Protein AF-A0A96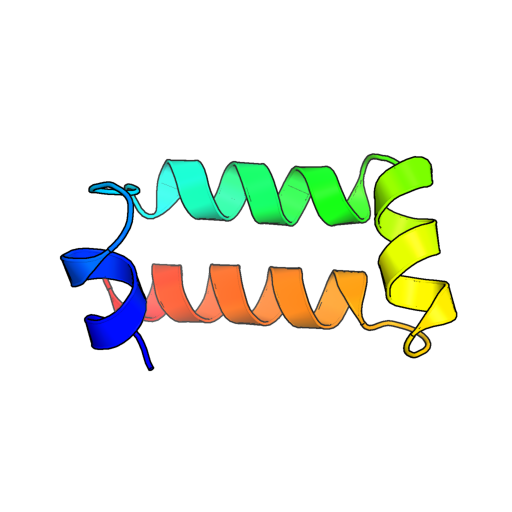0BHF9-F1 (afdb_monomer_lite)

Foldseek 3Di:
DVVVDPVPDDPQQLVNLLVVLVCCVPPVVNVVVQVVVPNCRSVVSNVVSVVVNVVVD

Sequence (57 aa):
HRRHINDRFYDVSYALHQGLGEMYVTDPRFTRTYEDLAPGLAAYVKAAIDANAARQQ

Radius of gyration: 12.0 Å; chains: 1; bounding box: 27×24×29 Å

pLDDT: mean 72.54, std 12.85, range [44.03, 85.44]

Structure (mmCIF, N/CA/C/O backbone):
data_AF-A0A960BHF9-F1
#
_entry.id   AF-A0A960BHF9-F1
#
loop_
_atom_site.group_PDB
_atom_site.id
_atom_site.type_symbol
_atom_site.label_atom_id
_atom_site.label_alt_id
_atom_site.label_comp_id
_atom_site.label_asym_id
_atom_site.label_entity_id
_atom_site.label_seq_id
_atom_site.pdbx_PDB_ins_code
_atom_site.Cartn_x
_atom_site.Cartn_y
_atom_site.Cartn_z
_atom_site.occupancy
_atom_site.B_iso_or_equiv
_atom_site.auth_seq_id
_atom_site.auth_comp_id
_atom_site.auth_asym_id
_atom_site.auth_atom_id
_atom_site.pdbx_PDB_model_num
ATOM 1 N N . HIS A 1 1 ? -12.931 -13.607 1.512 1.00 55.12 1 HIS A N 1
ATOM 2 C CA . HIS A 1 1 ? -11.516 -13.194 1.396 1.00 55.12 1 HIS A CA 1
ATOM 3 C C . HIS A 1 1 ? -10.852 -12.890 2.747 1.00 55.12 1 HIS A C 1
ATOM 5 O O . HIS A 1 1 ? -9.837 -13.503 3.032 1.00 55.12 1 HIS A O 1
ATOM 11 N N . ARG A 1 2 ? -11.430 -12.054 3.633 1.00 44.03 2 ARG A N 1
ATOM 12 C CA . ARG A 1 2 ? -10.826 -11.690 4.940 1.00 44.03 2 ARG A CA 1
ATOM 13 C C . ARG A 1 2 ? -10.501 -12.856 5.894 1.00 44.03 2 ARG A C 1
ATOM 15 O O . ARG A 1 2 ? -9.496 -12.813 6.588 1.00 44.03 2 ARG A O 1
ATOM 22 N N . ARG A 1 3 ? -11.313 -13.921 5.906 1.00 51.09 3 ARG A N 1
ATOM 23 C CA . ARG A 1 3 ? -11.094 -15.078 6.801 1.00 51.09 3 ARG A CA 1
ATOM 24 C C . ARG A 1 3 ? -9.797 -15.845 6.530 1.00 51.09 3 ARG A C 1
ATOM 26 O O . ARG A 1 3 ? -9.212 -16.370 7.459 1.00 51.09 3 ARG A O 1
ATOM 33 N N . HIS A 1 4 ? -9.327 -15.885 5.282 1.00 53.59 4 HIS A N 1
ATOM 34 C CA . HIS A 1 4 ? -8.124 -16.653 4.943 1.00 53.59 4 HIS A CA 1
ATOM 35 C C . HIS A 1 4 ? -6.831 -16.033 5.480 1.00 53.59 4 HIS A C 1
ATOM 37 O O . HIS A 1 4 ? -5.847 -16.745 5.649 1.00 53.59 4 HIS A O 1
ATOM 43 N N . ILE A 1 5 ? -6.834 -14.721 5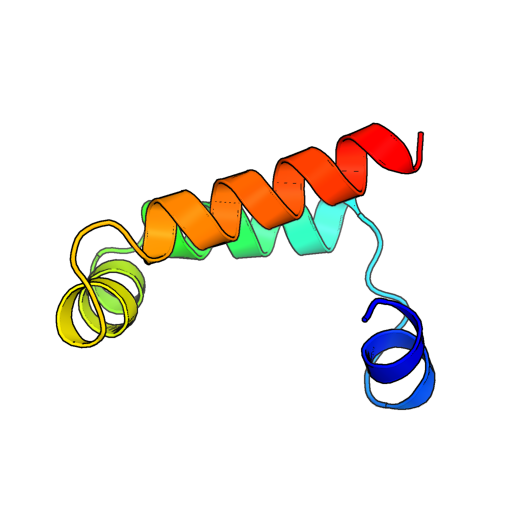.725 1.00 50.62 5 ILE A N 1
ATOM 44 C CA . ILE A 1 5 ? -5.664 -13.986 6.213 1.00 50.62 5 ILE A CA 1
ATOM 45 C C . ILE A 1 5 ? -5.609 -14.029 7.746 1.00 50.62 5 ILE A C 1
ATOM 47 O O . ILE A 1 5 ? -4.526 -14.186 8.301 1.00 50.62 5 ILE A O 1
ATOM 51 N N . ASN A 1 6 ? -6.769 -13.989 8.415 1.00 48.00 6 ASN A N 1
ATOM 52 C CA . ASN A 1 6 ? -6.836 -14.011 9.879 1.00 48.00 6 ASN A CA 1
ATOM 53 C C . ASN A 1 6 ? -6.373 -15.350 10.480 1.00 48.00 6 ASN A C 1
ATOM 55 O O . ASN A 1 6 ? -5.712 -15.363 11.509 1.00 48.00 6 ASN A O 1
ATOM 59 N N . ASP A 1 7 ? -6.651 -16.469 9.805 1.00 54.34 7 ASP A N 1
ATOM 60 C CA . ASP A 1 7 ? -6.258 -17.800 10.295 1.00 54.34 7 ASP A CA 1
ATOM 61 C C . ASP A 1 7 ? -4.781 -18.150 10.046 1.00 54.34 7 ASP A C 1
ATOM 63 O O . ASP A 1 7 ? -4.293 -19.133 10.601 1.00 54.34 7 ASP A O 1
ATOM 67 N N . ARG A 1 8 ? -4.064 -17.419 9.177 1.00 52.66 8 ARG A N 1
ATOM 68 C CA . ARG A 1 8 ? -2.743 -17.867 8.693 1.00 52.66 8 ARG A CA 1
ATOM 69 C C . ARG A 1 8 ? -1.546 -17.012 9.069 1.00 52.66 8 ARG A C 1
ATOM 71 O O . ARG A 1 8 ? -0.442 -17.541 8.978 1.00 52.66 8 ARG A O 1
ATOM 78 N N . PHE A 1 9 ? -1.716 -15.742 9.434 1.00 52.34 9 PHE A N 1
ATOM 79 C CA . PHE A 1 9 ? -0.555 -14.860 9.576 1.00 52.34 9 PHE A CA 1
ATOM 80 C C . PHE A 1 9 ? -0.526 -14.080 10.896 1.00 52.34 9 PHE A C 1
ATOM 82 O O . PHE A 1 9 ? 0.212 -14.504 11.772 1.00 52.34 9 PHE A O 1
ATOM 89 N N . TYR A 1 10 ? -1.281 -12.993 11.083 1.00 45.56 10 TYR A N 1
ATOM 90 C CA . TYR A 1 10 ? -1.250 -12.173 12.311 1.00 45.56 10 TYR A CA 1
ATOM 91 C C . TYR A 1 10 ? -2.524 -11.320 12.433 1.00 45.56 10 TYR A C 1
ATOM 93 O O . TYR A 1 10 ? -3.156 -11.023 11.417 1.00 45.56 10 TYR A O 1
ATOM 101 N N . ASP A 1 11 ? -2.859 -10.876 13.652 1.00 48.50 11 ASP A N 1
ATOM 102 C CA . ASP A 1 11 ? -3.901 -9.870 13.910 1.00 48.50 11 ASP A CA 1
ATOM 103 C C . ASP A 1 11 ? -3.402 -8.498 13.418 1.00 48.50 11 ASP A C 1
ATOM 105 O O . ASP A 1 11 ? -2.822 -7.689 14.145 1.00 48.50 11 ASP A O 1
ATOM 109 N N . VAL A 1 12 ? -3.498 -8.289 12.106 1.00 55.81 12 VAL A N 1
ATOM 110 C CA . VAL A 1 12 ? -3.111 -7.039 11.456 1.00 55.81 12 VAL A CA 1
ATOM 111 C C . VAL A 1 12 ? -4.243 -6.048 11.687 1.00 55.81 12 VAL A C 1
ATOM 113 O O . VAL A 1 12 ? -5.286 -6.108 11.033 1.00 55.81 12 VAL A O 1
ATOM 116 N N . SER A 1 13 ? -4.033 -5.119 12.619 1.00 63.28 13 SER A N 1
ATOM 117 C CA . SER A 1 13 ? -4.939 -3.989 12.803 1.00 63.28 13 SER A CA 1
ATOM 118 C C . SER A 1 13 ? -5.094 -3.220 11.486 1.00 63.28 13 SER A C 1
ATOM 120 O O . SER A 1 13 ? -4.152 -3.102 10.697 1.00 63.28 13 SER A O 1
ATOM 122 N N . TYR A 1 14 ? -6.287 -2.679 11.226 1.00 64.94 14 TYR A N 1
ATOM 123 C CA . TYR A 1 14 ? -6.563 -1.944 9.984 1.00 64.94 14 TYR A CA 1
ATOM 124 C C . TYR A 1 14 ? -5.556 -0.814 9.732 1.00 64.94 14 TYR A C 1
ATOM 126 O O . TYR A 1 14 ? -5.136 -0.623 8.596 1.00 64.94 14 TYR A O 1
ATOM 134 N N . ALA A 1 15 ? -5.085 -0.157 10.796 1.00 66.44 15 ALA A N 1
ATOM 135 C CA . ALA A 1 15 ? -4.044 0.864 10.727 1.00 66.44 15 ALA A CA 1
ATOM 136 C C . ALA A 1 15 ? -2.700 0.321 10.203 1.00 66.44 15 ALA A C 1
ATOM 138 O O . ALA A 1 15 ? -2.055 0.964 9.377 1.00 66.44 15 ALA A O 1
ATOM 139 N N . LEU A 1 16 ? -2.291 -0.882 10.625 1.00 70.81 16 LEU A N 1
ATOM 140 C CA . LEU A 1 16 ? -1.065 -1.517 10.136 1.00 70.81 16 LEU A CA 1
ATOM 141 C C . LEU A 1 16 ? -1.196 -1.907 8.656 1.00 70.81 16 LEU A C 1
ATOM 14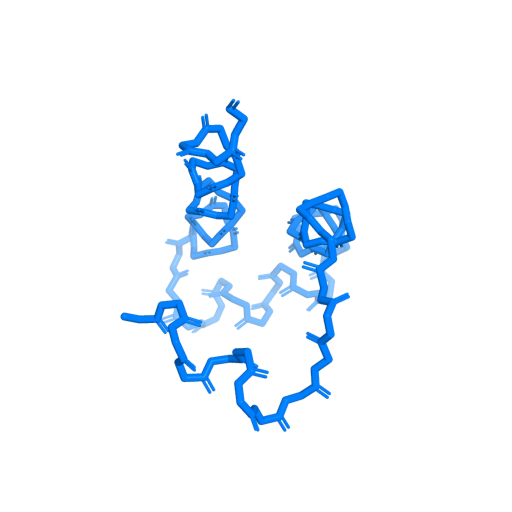3 O O . LEU A 1 16 ? -0.257 -1.748 7.878 1.00 70.81 16 LEU A O 1
ATOM 147 N N . HIS A 1 17 ? -2.380 -2.373 8.246 1.00 71.56 17 HIS A N 1
ATOM 148 C CA . HIS A 1 17 ? -2.637 -2.723 6.851 1.00 71.56 17 HIS A CA 1
ATOM 149 C C . HIS A 1 17 ? -2.634 -1.486 5.942 1.00 71.56 17 HIS A C 1
ATOM 151 O O . HIS A 1 17 ? -2.061 -1.532 4.856 1.00 71.56 17 HIS A O 1
ATOM 157 N N . GLN A 1 18 ? -3.206 -0.367 6.401 1.00 74.62 18 GLN A N 1
ATOM 158 C CA . GLN A 1 18 ? -3.167 0.907 5.678 1.00 74.62 18 GLN A CA 1
ATOM 159 C C . GLN A 1 18 ? -1.737 1.434 5.512 1.00 74.62 18 GLN A C 1
ATOM 161 O O . GLN A 1 18 ? -1.374 1.826 4.405 1.00 74.62 18 GLN A O 1
ATOM 166 N N . GLY A 1 19 ? -0.899 1.354 6.553 1.00 79.44 19 GLY A N 1
ATOM 167 C CA . GLY A 1 19 ? 0.514 1.743 6.459 1.00 79.44 19 GLY A CA 1
ATOM 168 C C . GLY A 1 19 ? 1.309 0.912 5.441 1.00 79.44 19 GLY A C 1
ATOM 169 O O . GLY A 1 19 ? 2.147 1.447 4.716 1.00 79.44 19 GLY A O 1
ATOM 170 N N . LEU A 1 20 ? 1.002 -0.384 5.314 1.00 77.75 20 LEU A N 1
ATOM 171 C CA . LEU A 1 20 ? 1.582 -1.240 4.269 1.00 77.75 20 LEU A CA 1
ATOM 172 C C . LEU A 1 20 ? 1.096 -0.851 2.866 1.00 77.75 20 LEU A C 1
ATOM 174 O O . LEU A 1 20 ? 1.899 -0.777 1.938 1.00 77.75 20 LEU A O 1
ATOM 178 N N . GLY A 1 21 ? -0.201 -0.567 2.713 1.00 77.88 21 GLY A N 1
ATOM 179 C CA . GLY A 1 21 ? -0.769 -0.092 1.449 1.00 77.88 21 GLY A CA 1
ATOM 180 C C . GLY A 1 21 ? -0.186 1.252 1.003 1.00 77.88 21 GLY A C 1
ATOM 181 O O . GLY A 1 21 ? 0.020 1.471 -0.188 1.00 77.88 21 GLY A O 1
ATOM 182 N N . GLU A 1 22 ? 0.125 2.136 1.949 1.00 80.00 22 GLU A N 1
ATOM 183 C CA . GLU A 1 22 ? 0.805 3.402 1.684 1.00 80.00 22 GLU A CA 1
ATOM 184 C C . GLU A 1 22 ? 2.258 3.178 1.245 1.00 80.00 22 GLU A C 1
ATOM 186 O O . GLU A 1 22 ? 2.668 3.711 0.217 1.00 80.00 22 GLU A O 1
ATOM 191 N N . MET A 1 23 ? 3.010 2.300 1.921 1.00 82.38 23 MET A N 1
ATOM 192 C CA . MET A 1 23 ? 4.375 1.933 1.516 1.00 82.38 23 MET A CA 1
ATOM 193 C C . MET A 1 23 ? 4.448 1.423 0.065 1.00 82.38 23 MET A C 1
ATOM 195 O O . MET A 1 23 ? 5.392 1.758 -0.648 1.00 82.38 23 MET A O 1
ATOM 199 N N . TYR A 1 24 ? 3.451 0.656 -0.396 1.00 75.69 24 TYR A N 1
ATOM 200 C CA . TYR A 1 24 ? 3.422 0.115 -1.763 1.00 75.69 24 TYR A CA 1
ATOM 201 C C . TYR A 1 24 ? 3.306 1.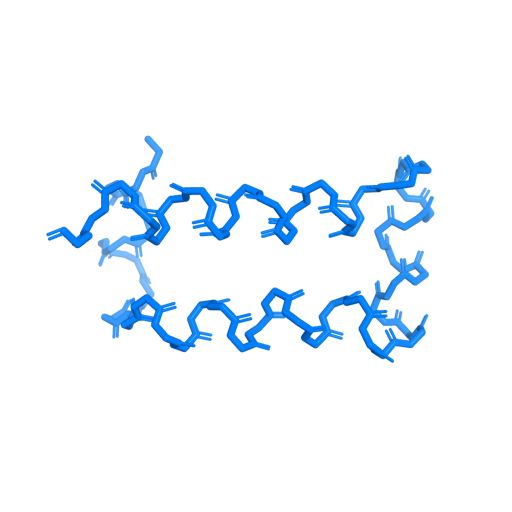164 -2.867 1.00 75.69 24 TYR A C 1
ATOM 203 O O . TYR A 1 24 ? 3.648 0.858 -4.005 1.00 75.69 24 TYR A O 1
ATOM 211 N N . VAL A 1 25 ? 2.819 2.365 -2.551 1.00 78.62 25 VAL A N 1
ATOM 212 C CA . VAL A 1 25 ? 2.718 3.478 -3.504 1.00 78.62 25 VAL A CA 1
ATOM 213 C C . VAL A 1 25 ? 3.879 4.456 -3.319 1.00 78.62 25 VAL A C 1
ATOM 215 O O . VAL A 1 25 ? 4.375 5.012 -4.298 1.00 78.62 25 VAL A O 1
ATOM 218 N N . THR A 1 26 ? 4.327 4.654 -2.077 1.00 80.06 26 THR A N 1
ATOM 219 C CA . THR A 1 26 ? 5.354 5.645 -1.730 1.00 80.06 26 THR A CA 1
ATOM 220 C C . THR A 1 26 ? 6.774 5.172 -2.054 1.00 80.06 26 THR A C 1
ATOM 222 O O . THR A 1 26 ? 7.616 5.998 -2.406 1.00 80.06 26 THR A O 1
ATOM 225 N N . ASP A 1 27 ? 7.065 3.867 -1.971 1.00 84.44 27 ASP A N 1
ATOM 226 C CA . ASP A 1 27 ? 8.375 3.323 -2.349 1.00 84.44 27 ASP A CA 1
ATOM 227 C C . ASP A 1 27 ? 8.365 2.818 -3.809 1.00 84.44 27 ASP A C 1
ATOM 229 O O . ASP A 1 27 ? 7.740 1.793 -4.110 1.00 84.44 27 ASP A O 1
ATOM 233 N N . PRO A 1 28 ? 9.114 3.464 -4.727 1.00 77.75 28 PRO A N 1
ATOM 234 C CA . PRO A 1 28 ? 9.127 3.110 -6.145 1.00 77.75 28 PRO A CA 1
ATOM 235 C C . PRO A 1 28 ? 9.637 1.689 -6.434 1.00 77.75 28 PRO A C 1
ATOM 237 O O . PRO A 1 28 ? 9.371 1.161 -7.514 1.00 77.75 28 PRO A O 1
ATOM 240 N N . ARG A 1 29 ? 10.351 1.042 -5.501 1.00 83.69 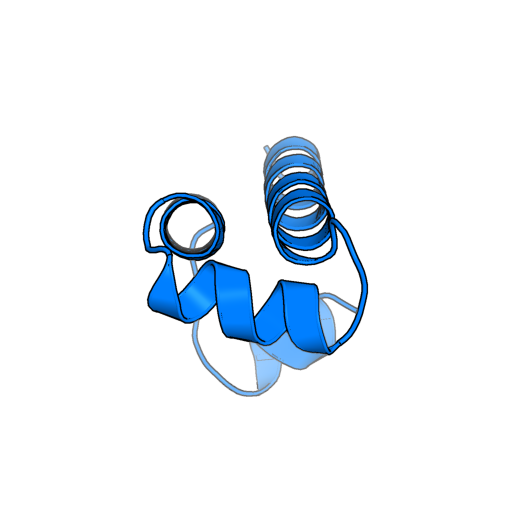29 ARG A N 1
ATOM 241 C CA . ARG A 1 29 ? 10.764 -0.368 -5.629 1.00 83.69 29 ARG A CA 1
ATOM 242 C C . ARG A 1 29 ? 9.563 -1.304 -5.541 1.00 83.69 29 ARG A C 1
ATOM 244 O O . ARG A 1 29 ? 9.455 -2.248 -6.323 1.00 83.69 29 ARG A O 1
ATOM 251 N N . PHE A 1 30 ? 8.654 -1.019 -4.612 1.00 77.44 30 PHE A N 1
ATOM 252 C CA . PHE A 1 30 ? 7.416 -1.773 -4.457 1.00 77.44 30 PHE A CA 1
ATOM 253 C C . PHE A 1 30 ? 6.429 -1.422 -5.561 1.00 77.44 30 PHE A C 1
ATO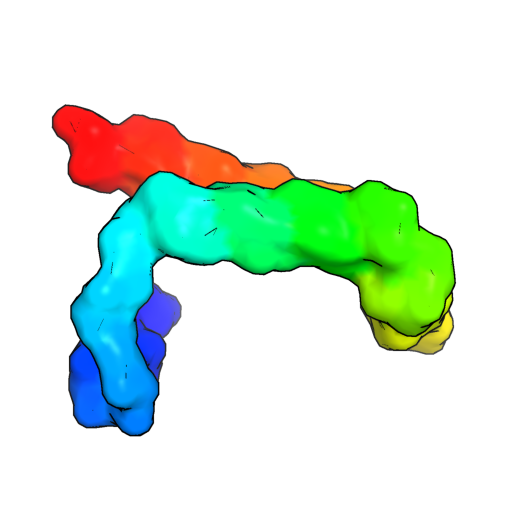M 255 O O . PHE A 1 30 ? 5.900 -2.339 -6.188 1.00 77.44 30 PHE A O 1
ATOM 262 N N . THR A 1 31 ? 6.271 -0.135 -5.883 1.00 82.31 31 THR A N 1
ATOM 263 C CA . THR A 1 31 ? 5.413 0.310 -6.988 1.00 82.31 31 THR A CA 1
ATOM 264 C C . THR A 1 31 ? 5.779 -0.405 -8.285 1.00 82.31 31 THR A C 1
ATOM 266 O O . THR A 1 31 ? 4.904 -0.982 -8.919 1.00 82.31 31 THR A O 1
ATOM 269 N N . ARG A 1 32 ? 7.075 -0.482 -8.635 1.00 82.75 32 ARG A N 1
ATOM 270 C CA . ARG A 1 32 ? 7.542 -1.184 -9.844 1.00 82.75 32 ARG A CA 1
ATOM 271 C C . ARG A 1 32 ? 7.088 -2.643 -9.897 1.00 82.75 32 ARG A C 1
ATOM 273 O O . ARG A 1 32 ? 6.642 -3.090 -10.940 1.00 82.75 32 ARG A O 1
ATOM 280 N N . THR A 1 33 ? 7.137 -3.358 -8.775 1.00 83.56 33 THR A N 1
ATOM 281 C CA . THR A 1 33 ? 6.743 -4.777 -8.726 1.00 83.56 33 THR A CA 1
ATOM 282 C C . THR A 1 33 ? 5.269 -4.967 -9.090 1.00 83.56 33 THR A C 1
ATOM 284 O O . THR A 1 33 ? 4.906 -5.939 -9.746 1.00 83.56 33 THR A O 1
ATOM 287 N N . TYR A 1 34 ? 4.410 -4.037 -8.673 1.00 78.81 34 TYR A N 1
ATOM 288 C CA . TYR A 1 34 ? 2.987 -4.075 -8.996 1.00 78.81 34 TYR A CA 1
ATOM 289 C C . TYR A 1 34 ? 2.694 -3.535 -10.401 1.00 78.81 34 TYR A C 1
ATOM 291 O O . TYR A 1 34 ? 1.877 -4.125 -11.102 1.00 78.81 34 TYR A O 1
ATOM 299 N N . GLU A 1 35 ? 3.375 -2.473 -10.835 1.00 82.50 35 GLU A N 1
ATOM 300 C CA . GLU A 1 35 ? 3.244 -1.927 -12.194 1.00 82.50 35 GLU A CA 1
ATOM 301 C C . GLU A 1 35 ? 3.706 -2.922 -13.273 1.00 82.50 35 GLU A C 1
ATOM 303 O O . GLU A 1 35 ? 3.077 -3.007 -14.325 1.00 82.50 35 GLU A O 1
ATOM 308 N N . ASP A 1 36 ? 4.741 -3.726 -12.995 1.00 84.75 36 ASP A N 1
ATOM 309 C CA . ASP A 1 36 ? 5.217 -4.795 -13.888 1.00 84.75 36 ASP A CA 1
ATOM 310 C C . ASP A 1 36 ? 4.165 -5.908 -14.076 1.00 84.75 36 ASP A C 1
ATOM 312 O O . ASP A 1 36 ? 4.146 -6.584 -15.106 1.00 84.75 36 ASP A O 1
ATOM 316 N N . LEU A 1 37 ? 3.277 -6.107 -13.094 1.00 84.19 37 LEU A N 1
ATOM 317 C CA . LEU A 1 37 ? 2.183 -7.082 -13.167 1.00 84.19 37 LEU A CA 1
ATOM 318 C C . LEU A 1 37 ? 0.966 -6.517 -13.902 1.00 84.19 37 LEU A C 1
ATOM 320 O O . LEU A 1 37 ? 0.380 -7.194 -14.746 1.00 84.19 37 LEU A O 1
ATOM 324 N N . ALA A 1 38 ? 0.563 -5.297 -13.555 1.00 81.19 38 ALA A N 1
ATOM 325 C CA . ALA A 1 38 ? -0.462 -4.556 -14.268 1.00 81.19 38 ALA A CA 1
ATOM 326 C C . ALA A 1 38 ? -0.324 -3.052 -13.979 1.00 81.19 38 ALA A C 1
ATOM 328 O O . ALA A 1 38 ? -0.168 -2.668 -12.815 1.00 81.19 38 ALA A O 1
ATOM 329 N N . PRO A 1 39 ? -0.466 -2.186 -14.997 1.00 85.44 39 PRO A N 1
ATOM 330 C CA . PRO A 1 39 ? -0.438 -0.745 -14.793 1.00 85.44 39 PRO A CA 1
ATOM 331 C C . PRO A 1 39 ? -1.483 -0.286 -13.765 1.00 85.44 39 PRO A C 1
ATOM 333 O O . PRO A 1 39 ? -2.663 -0.627 -13.876 1.00 85.44 39 PRO A O 1
ATOM 336 N N . GLY A 1 40 ? -1.068 0.492 -12.767 1.00 83.25 40 GLY A N 1
ATOM 337 C CA . GLY A 1 40 ? -1.931 1.024 -11.708 1.00 83.25 40 GLY A CA 1
ATOM 338 C C . GLY A 1 40 ? -2.309 0.031 -10.602 1.00 83.25 40 GLY A C 1
ATOM 339 O O . GLY A 1 40 ? -3.135 0.356 -9.740 1.00 83.25 40 GLY A O 1
ATOM 340 N N . LEU A 1 41 ? -1.727 -1.173 -10.583 1.00 83.06 41 LEU A N 1
ATOM 341 C CA . LEU A 1 41 ? -2.076 -2.211 -9.609 1.00 83.06 41 LEU A CA 1
ATOM 342 C C . LEU A 1 41 ? -1.724 -1.814 -8.168 1.00 83.06 41 LEU A C 1
ATOM 344 O O . LEU A 1 41 ? -2.491 -2.118 -7.255 1.00 83.06 41 LEU A O 1
ATOM 348 N N . ALA A 1 42 ? -0.623 -1.087 -7.948 1.00 84.50 42 ALA A N 1
ATOM 349 C CA . ALA A 1 42 ? -0.238 -0.618 -6.612 1.00 84.50 42 ALA A CA 1
ATOM 350 C C . ALA A 1 42 ? -1.320 0.288 -5.998 1.00 84.50 42 ALA A C 1
ATOM 352 O O . ALA A 1 42 ? -1.734 0.108 -4.849 1.00 84.50 42 ALA A O 1
ATOM 353 N N . ALA A 1 43 ? -1.832 1.230 -6.796 1.00 83.69 43 ALA A N 1
ATOM 354 C CA . ALA A 1 43 ? -2.888 2.147 -6.383 1.00 83.69 43 ALA A CA 1
ATOM 355 C C . ALA A 1 43 ? -4.214 1.413 -6.135 1.00 83.69 43 ALA A C 1
ATOM 357 O O . ALA A 1 43 ? -4.912 1.706 -5.162 1.00 83.69 43 ALA A O 1
ATOM 358 N N . TYR A 1 44 ? -4.538 0.421 -6.971 1.00 83.38 44 TYR A N 1
ATOM 359 C CA . TYR A 1 44 ? -5.716 -0.421 -6.778 1.00 83.38 44 TYR A CA 1
ATOM 360 C C . TYR A 1 44 ? -5.656 -1.200 -5.456 1.00 83.38 44 TYR A C 1
ATOM 362 O O . TYR A 1 44 ? -6.627 -1.207 -4.696 1.00 83.38 44 TYR A O 1
ATOM 370 N N . VAL A 1 45 ? -4.509 -1.815 -5.148 1.00 82.81 45 VAL A N 1
ATOM 371 C CA . VAL A 1 45 ? -4.303 -2.562 -3.898 1.00 82.81 45 VAL A CA 1
ATOM 372 C C . VAL A 1 45 ? -4.441 -1.638 -2.688 1.00 82.81 45 VAL A C 1
ATOM 374 O O . VAL A 1 45 ? -5.168 -1.978 -1.754 1.00 82.81 45 VAL A O 1
ATOM 377 N N . LYS A 1 46 ? -3.839 -0.441 -2.721 1.00 84.75 46 LYS A N 1
ATOM 378 C CA . LYS A 1 46 ? -4.013 0.561 -1.659 1.00 84.75 46 LYS A CA 1
ATOM 379 C C . LYS A 1 46 ? -5.486 0.936 -1.467 1.00 84.75 46 LYS A C 1
ATOM 381 O O . LYS A 1 46 ? -5.987 0.897 -0.346 1.00 84.75 46 LYS A O 1
ATOM 386 N N . ALA A 1 47 ? -6.200 1.239 -2.550 1.00 81.81 47 ALA A N 1
ATOM 387 C CA . ALA A 1 47 ? -7.613 1.603 -2.487 1.00 81.81 47 ALA A CA 1
ATOM 388 C C . ALA A 1 47 ? -8.486 0.468 -1.922 1.00 81.81 47 ALA A C 1
ATOM 390 O O . ALA A 1 47 ? -9.417 0.722 -1.158 1.00 81.81 47 ALA A O 1
ATOM 391 N N . ALA A 1 48 ? -8.177 -0.789 -2.250 1.00 83.69 48 ALA A N 1
ATOM 392 C CA . ALA A 1 48 ? -8.871 -1.948 -1.696 1.00 83.69 48 ALA A CA 1
ATOM 393 C C . ALA A 1 48 ? -8.619 -2.110 -0.186 1.00 83.69 48 ALA A C 1
ATOM 395 O O . ALA A 1 48 ? -9.549 -2.430 0.560 1.00 83.69 48 ALA A O 1
ATOM 396 N N . ILE A 1 49 ? -7.387 -1.862 0.269 1.00 81.75 49 ILE A N 1
ATOM 397 C CA . ILE A 1 49 ? -7.020 -1.868 1.691 1.00 81.75 49 ILE A CA 1
ATOM 398 C C . ILE A 1 49 ? -7.776 -0.765 2.442 1.00 81.75 49 ILE A C 1
ATOM 400 O O . ILE A 1 49 ? -8.420 -1.059 3.452 1.00 81.75 49 ILE A O 1
ATOM 404 N N . ASP A 1 50 ? -7.774 0.462 1.916 1.00 79.94 50 ASP A N 1
ATOM 405 C CA . ASP A 1 50 ? -8.473 1.609 2.507 1.00 79.94 50 ASP A CA 1
ATOM 406 C C . ASP A 1 50 ? -9.991 1.380 2.563 1.00 79.94 50 ASP A C 1
ATOM 408 O O . ASP A 1 50 ? -10.621 1.577 3.602 1.00 79.94 50 ASP A O 1
ATOM 412 N N . ALA A 1 51 ? -10.591 0.876 1.480 1.00 79.88 51 ALA A N 1
ATOM 413 C CA . ALA A 1 51 ? -12.017 0.560 1.443 1.00 79.88 51 ALA A CA 1
ATOM 414 C C . ALA A 1 51 ? -12.398 -0.563 2.422 1.00 79.88 51 ALA A C 1
ATOM 416 O O . ALA A 1 51 ? -13.500 -0.560 2.970 1.00 79.88 51 ALA A O 1
ATOM 417 N N . ASN A 1 52 ? -11.514 -1.538 2.648 1.00 77.12 52 ASN A N 1
ATOM 418 C CA . ASN A 1 52 ? -11.742 -2.598 3.626 1.00 77.12 52 ASN A CA 1
ATOM 419 C C . ASN A 1 52 ? -11.587 -2.093 5.069 1.00 77.12 52 ASN A C 1
ATOM 421 O O . ASN A 1 52 ? -12.343 -2.536 5.927 1.00 77.12 52 ASN A O 1
ATOM 425 N N . ALA A 1 53 ? -10.664 -1.163 5.329 1.00 77.38 53 ALA A N 1
ATOM 426 C CA . ALA A 1 53 ? -10.548 -0.490 6.623 1.00 77.38 53 ALA A CA 1
ATOM 427 C C . ALA A 1 53 ? -11.787 0.369 6.928 1.00 77.38 53 ALA A C 1
ATOM 429 O O . ALA A 1 53 ? -12.367 0.246 8.003 1.00 77.38 53 ALA A O 1
ATOM 430 N N . ALA A 1 54 ? -12.262 1.150 5.953 1.00 76.19 54 ALA A N 1
ATOM 431 C CA . ALA A 1 54 ? -13.449 1.997 6.096 1.00 76.19 54 ALA A CA 1
ATOM 432 C C . ALA A 1 54 ? -14.749 1.206 6.337 1.00 76.19 54 ALA A C 1
ATOM 434 O O . ALA A 1 54 ? -15.660 1.701 6.986 1.00 76.19 54 ALA A O 1
ATOM 435 N N . ARG A 1 55 ? -14.852 -0.032 5.832 1.00 71.19 55 ARG A N 1
ATOM 436 C CA . ARG A 1 55 ? -16.016 -0.918 6.054 1.00 71.19 55 ARG A CA 1
ATOM 437 C C . ARG A 1 55 ? -16.030 -1.600 7.426 1.00 71.19 55 ARG A C 1
ATOM 439 O O . ARG A 1 55 ? -16.909 -2.425 7.667 1.00 71.19 55 ARG A O 1
ATOM 446 N N . GLN A 1 56 ? -15.001 -1.394 8.242 1.00 64.44 56 GLN A N 1
ATOM 447 C CA . GLN A 1 56 ? -14.770 -2.133 9.487 1.00 64.44 56 GLN A CA 1
ATOM 448 C C . GLN A 1 56 ? -14.545 -1.226 10.700 1.00 64.44 56 GLN A C 1
ATOM 450 O O . GLN A 1 56 ? -14.254 -1.733 11.784 1.00 64.44 56 GLN A O 1
ATOM 455 N N . GLN A 1 57 ? -14.691 0.084 10.498 1.00 51.94 57 GLN A N 1
ATOM 456 C CA . GLN A 1 57 ? -15.079 1.038 11.535 1.00 51.94 57 GLN A CA 1
ATOM 457 C C . GLN A 1 57 ? -16.599 0.985 11.715 1.00 51.94 57 GLN A C 1
ATOM 459 O O . GLN A 1 57 ? -17.042 1.187 12.864 1.00 51.94 57 GLN A O 1
#

Secondary structure (DSSP, 8-state):
-HHHHHTTS----HHHHHHHHHHHHHSHHHHHHHHTTSTTHHHHHHHHHHHHHHTT-